Protein AF-A0A838P120-F1 (afdb_monomer_lite)

Sequence (72 aa):
GLIVAFYVFTITFLAPRLGVGTAISLIVTGQVLAALTIDHFGLLRSLTVPLSPARLGGATLMVIGVYLALRR

Foldseek 3Di:
DVVVVVLVVVLVVCCVVQPNVLSVLVVVLVVLVVVLVCLCVCVPVDPNPPPDVVSVVVSVVSVVVSVVSRPD

Radius of gyration: 14.14 Å; chains: 1; bounding box: 31×18×38 Å

Secondary structure (DSSP, 8-state):
-HHHHHHHHHHHHHHHHH-HHHHHHHHHHHHHHHHHHHHHHTTTS-------HHHHHHHHHHHHHHHHHHT-

pLDDT: mean 70.15, std 9.69, range [50.16, 85.88]

Structure (mmCIF, N/CA/C/O backbone):
data_AF-A0A838P120-F1
#
_entry.id   AF-A0A838P120-F1
#
loop_
_atom_site.group_PDB
_atom_site.id
_atom_site.type_symbol
_atom_site.label_atom_id
_atom_site.label_alt_id
_atom_site.label_comp_id
_atom_site.label_asym_id
_atom_site.label_entity_id
_atom_site.label_seq_id
_atom_site.pdbx_PDB_ins_code
_atom_site.Cartn_x
_atom_site.Cartn_y
_atom_site.Cartn_z
_atom_site.occupancy
_atom_site.B_iso_or_equiv
_atom_site.auth_seq_id
_atom_site.auth_comp_id
_atom_site.auth_asym_id
_atom_site.auth_atom_id
_atom_site.pdbx_PDB_model_num
ATOM 1 N N . GLY A 1 1 ? -16.482 8.095 -12.036 1.00 50.16 1 GLY A N 1
ATOM 2 C CA . GLY A 1 1 ? -17.607 8.094 -11.079 1.00 50.16 1 GLY A CA 1
ATOM 3 C C . GLY A 1 1 ? -17.773 6.755 -10.385 1.00 50.16 1 GLY A C 1
ATOM 4 O O . GLY A 1 1 ? -17.565 6.680 -9.184 1.00 50.16 1 GLY A O 1
ATOM 5 N N . LEU A 1 2 ? -18.094 5.694 -11.133 1.00 62.25 2 LEU A N 1
ATOM 6 C CA . LEU A 1 2 ? -18.487 4.387 -10.583 1.00 62.25 2 LEU A CA 1
ATOM 7 C C . LEU A 1 2 ? -17.403 3.681 -9.742 1.00 62.25 2 LEU A C 1
ATOM 9 O O . LEU A 1 2 ? -17.701 3.166 -8.675 1.00 62.25 2 LEU A O 1
ATOM 13 N N . ILE A 1 3 ? -16.141 3.710 -10.190 1.00 65.75 3 ILE A N 1
ATOM 14 C CA . ILE A 1 3 ? -15.010 3.068 -9.490 1.00 65.75 3 ILE A CA 1
ATOM 15 C C . ILE A 1 3 ? -14.786 3.706 -8.113 1.00 65.75 3 ILE A C 1
ATOM 17 O O . ILE A 1 3 ? -14.622 3.010 -7.118 1.00 65.75 3 ILE A O 1
ATOM 21 N N . VAL A 1 4 ? -14.854 5.039 -8.049 1.00 55.59 4 VAL A N 1
ATOM 22 C CA . VAL A 1 4 ? -14.711 5.796 -6.798 1.00 55.59 4 VAL A CA 1
ATOM 23 C C . VAL A 1 4 ? -15.914 5.556 -5.882 1.00 55.59 4 VAL A C 1
ATOM 25 O O . VAL A 1 4 ? -15.733 5.373 -4.686 1.00 55.59 4 VAL A O 1
ATOM 28 N N . ALA A 1 5 ? -17.131 5.476 -6.428 1.00 58.56 5 ALA A N 1
ATOM 29 C CA . ALA A 1 5 ? -18.329 5.164 -5.648 1.00 58.56 5 ALA A CA 1
ATOM 30 C C . ALA A 1 5 ? -18.295 3.743 -5.058 1.00 58.56 5 ALA A C 1
ATOM 32 O O . ALA A 1 5 ? -18.593 3.570 -3.882 1.00 58.56 5 ALA A O 1
ATOM 33 N N . PHE A 1 6 ? -17.872 2.738 -5.833 1.00 68.56 6 PHE A N 1
ATOM 34 C CA . PHE A 1 6 ? -17.735 1.353 -5.365 1.00 68.56 6 PHE A CA 1
ATOM 35 C C . PHE A 1 6 ? -16.668 1.223 -4.271 1.00 68.56 6 PHE A C 1
ATOM 37 O O . PHE A 1 6 ? -16.841 0.516 -3.277 1.00 68.56 6 PHE A O 1
ATOM 44 N N . TYR A 1 7 ? -15.577 1.965 -4.431 1.00 62.50 7 TYR A N 1
ATOM 45 C CA . TYR A 1 7 ? -14.503 2.052 -3.458 1.00 62.50 7 TYR A CA 1
ATOM 46 C C . TYR A 1 7 ? -14.963 2.703 -2.147 1.00 62.50 7 TYR A C 1
ATOM 48 O O . TYR A 1 7 ? -14.777 2.121 -1.080 1.00 62.50 7 TYR A O 1
ATOM 56 N N . VAL A 1 8 ? -15.645 3.851 -2.216 1.00 59.97 8 VAL A N 1
ATOM 57 C CA . VAL A 1 8 ? -16.219 4.514 -1.033 1.00 59.97 8 VAL A CA 1
ATOM 58 C C . VAL A 1 8 ? -17.259 3.616 -0.362 1.00 59.97 8 VAL A C 1
ATOM 60 O O . VAL A 1 8 ? -17.218 3.469 0.851 1.00 59.97 8 VAL A O 1
ATOM 63 N N . PHE A 1 9 ? -18.119 2.934 -1.124 1.00 63.41 9 PHE A N 1
ATOM 64 C CA . PHE A 1 9 ? -19.115 2.009 -0.574 1.00 63.41 9 PHE A CA 1
ATOM 65 C C . PHE A 1 9 ? -18.464 0.831 0.164 1.00 63.41 9 PHE A C 1
ATOM 67 O O . PHE A 1 9 ? -18.875 0.491 1.271 1.00 63.41 9 PHE A O 1
ATOM 74 N N . THR A 1 10 ? -17.395 0.260 -0.400 1.00 61.41 10 THR A N 1
ATOM 75 C CA . THR A 1 10 ? -16.614 -0.813 0.237 1.00 61.41 10 THR A CA 1
ATOM 76 C C . THR A 1 10 ? -16.002 -0.336 1.555 1.00 61.41 10 THR A C 1
ATOM 78 O O . THR A 1 10 ? -16.069 -1.041 2.559 1.00 61.41 10 THR A O 1
ATOM 81 N N . ILE A 1 11 ? -15.472 0.889 1.589 1.00 59.38 11 ILE A N 1
ATOM 82 C CA . ILE A 1 11 ? -14.881 1.494 2.791 1.00 59.38 11 ILE A CA 1
ATOM 83 C C . ILE A 1 11 ? -15.943 1.798 3.836 1.00 59.38 11 ILE A C 1
ATOM 85 O O . ILE A 1 11 ? -15.747 1.471 4.998 1.00 59.38 11 ILE A O 1
ATOM 89 N N . THR A 1 12 ? -17.075 2.381 3.450 1.00 60.31 12 THR A N 1
ATOM 90 C CA . THR A 1 12 ? -18.176 2.692 4.368 1.00 60.31 12 THR A CA 1
ATOM 91 C C . THR A 1 12 ? -18.788 1.425 4.971 1.00 60.31 12 THR A C 1
ATOM 93 O O . THR A 1 12 ? -19.240 1.463 6.112 1.00 60.31 12 THR A O 1
ATOM 96 N N . PHE A 1 13 ? -18.748 0.291 4.263 1.00 61.53 13 PHE A N 1
ATOM 97 C CA . PHE A 1 13 ? -19.227 -0.996 4.776 1.00 61.53 13 PHE A CA 1
ATOM 98 C C . PHE A 1 13 ? -18.193 -1.729 5.655 1.00 61.53 13 PHE A C 1
ATOM 100 O O . PHE A 1 13 ? -18.567 -2.369 6.639 1.00 61.53 13 PHE A O 1
ATOM 107 N N . LEU A 1 14 ? -16.893 -1.625 5.341 1.00 55.28 14 LEU A N 1
ATOM 108 C CA . LEU A 1 14 ? -15.803 -2.239 6.122 1.00 55.28 14 LEU A CA 1
ATOM 109 C C . LEU A 1 14 ? -15.386 -1.409 7.351 1.00 55.28 14 LEU A C 1
ATOM 111 O O . LEU A 1 14 ? -15.037 -1.981 8.385 1.00 55.28 14 LEU A O 1
ATOM 115 N N . ALA A 1 15 ? -15.435 -0.077 7.270 1.00 52.94 15 ALA A N 1
ATOM 116 C CA . ALA A 1 15 ? -15.014 0.849 8.324 1.00 52.94 15 ALA A CA 1
ATOM 117 C C . ALA A 1 15 ? -15.707 0.640 9.686 1.00 52.94 15 ALA A C 1
ATOM 119 O O . ALA A 1 15 ? -14.990 0.636 10.689 1.00 52.94 15 ALA A O 1
ATOM 120 N N . PRO A 1 16 ? -17.036 0.416 9.781 1.00 54.75 16 PRO A N 1
ATOM 121 C CA . PRO A 1 16 ? -17.687 0.198 11.073 1.00 54.75 16 PRO A CA 1
ATOM 122 C C . PRO A 1 16 ? -17.366 -1.164 11.708 1.00 54.75 16 PRO A C 1
ATOM 124 O O . PRO A 1 16 ? -17.582 -1.323 12.905 1.00 54.75 16 PRO A O 1
ATOM 127 N N . ARG A 1 17 ? -16.837 -2.142 10.952 1.00 60.72 17 ARG A N 1
ATOM 128 C CA . ARG A 1 17 ? -16.440 -3.460 11.490 1.00 60.72 17 ARG A CA 1
ATOM 129 C C . ARG A 1 17 ? -14.948 -3.588 11.806 1.00 60.72 17 ARG A C 1
ATOM 131 O O . ARG A 1 17 ? -14.597 -4.429 12.620 1.00 60.72 17 ARG A O 1
ATOM 138 N N . LEU A 1 18 ? -14.085 -2.796 11.164 1.00 61.59 18 LEU A N 1
ATOM 139 C CA . LEU A 1 18 ? -1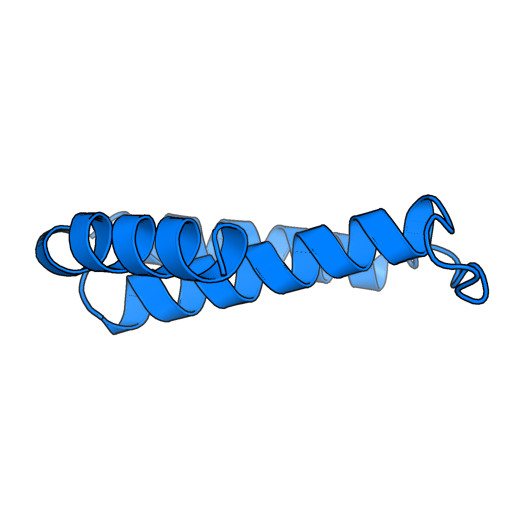2.623 -2.973 11.215 1.00 61.59 18 LEU A CA 1
ATOM 140 C C . LEU A 1 18 ? -11.860 -1.781 11.817 1.00 61.59 18 LEU A C 1
ATOM 142 O O . LEU A 1 18 ? -10.667 -1.896 12.098 1.00 61.59 18 LEU A O 1
ATOM 146 N N . GLY A 1 19 ? -12.521 -0.635 12.004 1.00 69.88 19 GLY A N 1
ATOM 147 C CA . GLY A 1 19 ? -11.880 0.622 12.383 1.00 69.88 19 GLY A CA 1
ATOM 148 C C . GLY A 1 19 ? -11.281 1.366 11.182 1.00 69.88 19 GLY A C 1
ATOM 149 O O . GLY A 1 19 ? -10.816 0.771 10.208 1.00 69.88 19 GLY A O 1
ATOM 150 N N . VAL A 1 20 ? -11.289 2.702 11.252 1.00 71.12 20 VAL A N 1
ATOM 151 C CA . VAL A 1 20 ? -10.859 3.597 10.156 1.00 71.12 20 VAL A CA 1
ATOM 152 C C . VAL A 1 20 ? -9.410 3.327 9.728 1.00 71.12 20 VAL A C 1
ATOM 154 O O . VAL A 1 20 ? -9.120 3.312 8.534 1.00 71.12 20 VAL A O 1
ATOM 157 N N . GLY A 1 21 ? -8.514 3.049 10.683 1.00 71.31 21 GLY A N 1
ATOM 158 C CA . GLY A 1 21 ? -7.107 2.745 10.398 1.00 71.31 21 GLY A CA 1
ATOM 159 C C . GLY A 1 21 ? -6.936 1.499 9.526 1.00 71.31 21 GLY A C 1
ATOM 160 O O . GLY A 1 21 ? -6.255 1.550 8.506 1.00 71.31 21 GLY A O 1
ATOM 161 N N . THR A 1 22 ? -7.628 0.410 9.864 1.00 72.31 22 THR A N 1
ATOM 162 C CA . THR A 1 22 ? -7.577 -0.856 9.120 1.00 72.31 22 THR A CA 1
ATOM 163 C C . THR A 1 22 ? -8.154 -0.710 7.713 1.00 72.31 22 THR A C 1
ATOM 165 O O . THR A 1 22 ? -7.590 -1.241 6.756 1.00 72.31 22 THR A O 1
ATOM 168 N N . ALA A 1 23 ? -9.240 0.058 7.562 1.00 74.38 23 ALA A N 1
ATOM 169 C CA . ALA A 1 23 ? -9.827 0.349 6.256 1.00 74.38 23 ALA A CA 1
ATOM 170 C C . ALA A 1 23 ? -8.846 1.113 5.347 1.00 74.38 23 ALA A C 1
ATOM 172 O O . ALA A 1 23 ? -8.664 0.734 4.190 1.00 74.38 23 ALA A O 1
ATOM 173 N N . ILE A 1 24 ? -8.162 2.135 5.878 1.00 77.44 24 ILE A N 1
ATOM 174 C CA . ILE A 1 24 ? -7.147 2.904 5.139 1.00 77.44 24 ILE A CA 1
ATOM 175 C C . ILE A 1 24 ? -5.941 2.033 4.769 1.00 77.44 24 ILE A C 1
ATOM 177 O O . ILE A 1 24 ? -5.471 2.089 3.634 1.00 77.44 24 ILE A O 1
ATOM 181 N N . SER A 1 25 ? -5.450 1.188 5.676 1.00 78.25 25 SER A N 1
ATOM 182 C CA . SER A 1 25 ? -4.343 0.279 5.356 1.00 78.25 25 SER A CA 1
ATOM 183 C C . SER A 1 25 ? -4.708 -0.711 4.245 1.00 78.25 25 SER A C 1
ATOM 185 O O . SER A 1 25 ? -3.912 -0.931 3.335 1.00 78.25 25 SER A O 1
ATOM 187 N N . LEU A 1 26 ? -5.921 -1.268 4.272 1.00 76.94 26 LEU A N 1
ATOM 188 C CA . LEU A 1 26 ? -6.390 -2.239 3.278 1.00 76.94 26 LEU A CA 1
ATOM 189 C C . LEU A 1 26 ? -6.545 -1.611 1.887 1.00 76.94 26 LEU A C 1
ATOM 191 O O . LEU A 1 26 ? -6.121 -2.189 0.886 1.00 76.94 26 LEU A O 1
ATOM 195 N N . ILE A 1 27 ? -7.077 -0.392 1.844 1.00 78.94 27 ILE A N 1
ATOM 196 C CA . ILE A 1 27 ? -7.104 0.467 0.660 1.00 78.94 27 ILE A CA 1
ATOM 197 C C . ILE A 1 27 ? -5.711 0.630 0.048 1.00 78.94 27 ILE A C 1
ATOM 199 O O . ILE A 1 27 ? -5.531 0.382 -1.144 1.00 78.94 27 ILE A O 1
ATOM 203 N N . VAL A 1 28 ? -4.743 1.085 0.852 1.00 83.12 28 VAL A N 1
ATOM 204 C CA . VAL A 1 28 ? -3.422 1.476 0.348 1.00 83.12 28 VAL A CA 1
ATOM 205 C C . VAL A 1 28 ? -2.701 0.237 -0.167 1.00 83.12 28 VAL A C 1
ATOM 207 O O . VAL A 1 28 ? -2.130 0.267 -1.255 1.00 83.12 28 VAL A O 1
ATOM 210 N N . THR A 1 29 ? -2.817 -0.887 0.543 1.00 82.00 29 THR A N 1
ATOM 211 C CA . THR A 1 29 ? -2.328 -2.185 0.066 1.00 82.00 29 THR A CA 1
ATOM 212 C C . THR A 1 29 ? -2.969 -2.579 -1.265 1.00 82.00 29 THR A C 1
ATOM 214 O O . THR A 1 29 ? -2.254 -2.959 -2.191 1.00 82.00 29 THR A O 1
ATOM 217 N N . GLY A 1 30 ? -4.289 -2.438 -1.409 1.00 77.94 30 GLY A N 1
ATOM 218 C CA . GLY A 1 30 ? -4.987 -2.723 -2.665 1.00 77.94 30 GLY A CA 1
ATOM 219 C C . GLY A 1 30 ? -4.520 -1.842 -3.828 1.00 77.94 30 GLY A C 1
ATOM 220 O O . GLY A 1 30 ? -4.300 -2.343 -4.930 1.00 77.94 30 GLY A O 1
ATOM 221 N N . GLN A 1 31 ? -4.300 -0.548 -3.583 1.00 82.19 31 GLN A N 1
ATOM 222 C CA . GLN A 1 31 ? -3.782 0.384 -4.588 1.00 82.19 31 GLN A CA 1
ATOM 223 C C . GLN A 1 31 ? -2.358 0.028 -5.025 1.00 82.19 31 GLN A C 1
ATOM 225 O O . GLN A 1 31 ? -2.071 0.026 -6.222 1.00 82.19 31 GLN A O 1
ATOM 230 N N . VAL A 1 32 ? -1.478 -0.318 -4.081 1.00 83.19 32 VAL A N 1
ATOM 231 C CA . VAL A 1 32 ? -0.100 -0.730 -4.388 1.00 83.19 32 VAL A CA 1
ATOM 232 C C . VAL A 1 32 ? -0.079 -2.044 -5.171 1.00 83.19 32 VAL A C 1
ATOM 234 O O . VAL A 1 32 ? 0.643 -2.148 -6.160 1.00 83.19 32 VAL A O 1
ATOM 237 N N . LEU A 1 33 ? -0.904 -3.028 -4.801 1.00 80.88 33 LEU A N 1
ATOM 238 C CA . LEU A 1 33 ? -1.032 -4.286 -5.549 1.00 80.88 33 LEU A CA 1
ATOM 239 C C . LEU A 1 33 ? -1.557 -4.062 -6.972 1.00 80.88 33 LEU A C 1
ATOM 241 O O . LEU A 1 33 ? -1.044 -4.656 -7.923 1.00 80.88 33 LEU A O 1
ATOM 245 N N . ALA A 1 34 ? -2.547 -3.183 -7.134 1.00 77.88 34 ALA A N 1
ATOM 246 C CA . ALA A 1 34 ? -3.060 -2.811 -8.446 1.00 77.88 34 ALA A CA 1
ATOM 247 C C . ALA A 1 34 ? -1.978 -2.123 -9.292 1.00 77.88 34 ALA A C 1
ATOM 249 O O . ALA A 1 34 ? -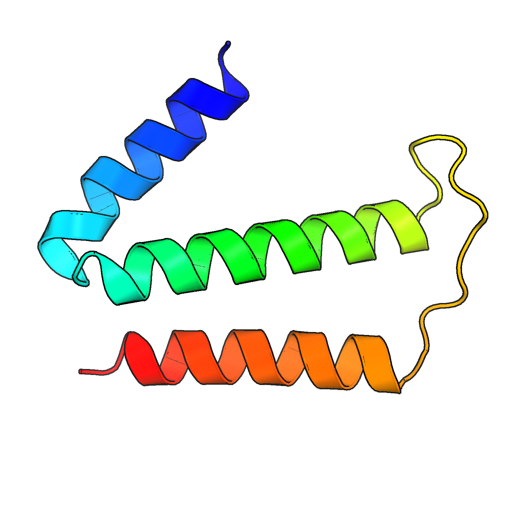1.784 -2.503 -10.444 1.00 77.88 34 ALA A O 1
ATOM 250 N N . ALA A 1 35 ? -1.224 -1.183 -8.715 1.00 77.50 35 ALA A N 1
ATOM 251 C CA . ALA A 1 35 ? -0.112 -0.517 -9.391 1.00 77.50 35 ALA A CA 1
ATOM 252 C C . ALA A 1 35 ? 0.980 -1.510 -9.820 1.00 77.50 35 ALA A C 1
ATOM 254 O O . ALA A 1 35 ? 1.425 -1.464 -10.960 1.00 77.50 35 ALA A O 1
ATOM 255 N N . LEU A 1 36 ? 1.347 -2.466 -8.959 1.00 77.31 36 LEU A N 1
ATOM 256 C CA . LEU A 1 36 ? 2.304 -3.526 -9.299 1.00 77.31 36 LEU A CA 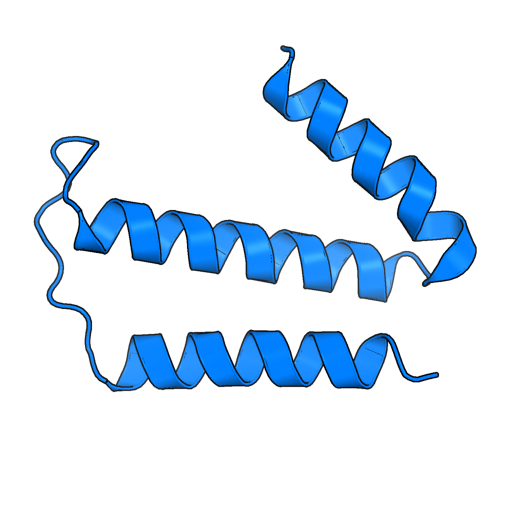1
ATOM 257 C C . LEU A 1 36 ? 1.805 -4.426 -10.432 1.00 77.31 36 LEU A C 1
ATOM 259 O O . LEU A 1 36 ? 2.585 -4.817 -11.296 1.00 77.31 36 LEU A O 1
ATOM 263 N N . THR A 1 37 ? 0.511 -4.739 -10.439 1.00 74.56 37 THR A N 1
ATOM 264 C CA . THR A 1 37 ? -0.112 -5.534 -11.504 1.00 74.56 37 THR A CA 1
ATOM 265 C C . THR A 1 37 ? -0.090 -4.761 -12.825 1.00 74.56 37 THR A C 1
ATOM 267 O O . THR A 1 37 ? 0.296 -5.303 -13.857 1.00 74.56 37 THR A O 1
ATOM 270 N N . ILE A 1 38 ? -0.436 -3.473 -12.795 1.00 75.50 38 ILE A N 1
ATOM 271 C CA . ILE A 1 38 ? -0.404 -2.591 -13.968 1.00 75.50 38 ILE A CA 1
ATOM 272 C C . ILE A 1 38 ? 1.026 -2.431 -14.504 1.00 75.50 38 ILE A C 1
ATOM 274 O O . ILE A 1 38 ? 1.229 -2.538 -15.715 1.00 75.50 38 ILE A O 1
ATOM 278 N N . ASP A 1 39 ? 2.005 -2.227 -13.620 1.00 75.31 39 ASP A N 1
ATOM 279 C CA . ASP A 1 39 ? 3.430 -2.134 -13.960 1.00 75.31 39 ASP A CA 1
ATOM 280 C C . ASP A 1 39 ? 3.955 -3.445 -14.566 1.00 75.31 39 ASP A C 1
ATOM 282 O O . ASP A 1 39 ? 4.747 -3.410 -15.508 1.00 75.31 39 ASP A O 1
ATOM 286 N N . HIS A 1 40 ? 3.497 -4.600 -14.065 1.00 70.50 40 HIS A N 1
ATOM 287 C CA . HIS A 1 40 ? 3.915 -5.910 -14.566 1.00 70.50 40 HIS A CA 1
ATOM 288 C C . HIS A 1 40 ? 3.366 -6.214 -15.962 1.00 70.50 40 HIS A C 1
ATOM 290 O O . HIS A 1 40 ? 4.110 -6.661 -16.832 1.00 70.50 40 HIS A O 1
ATOM 296 N N . PHE A 1 41 ? 2.072 -5.971 -16.177 1.00 68.19 41 PHE A N 1
ATOM 297 C CA . PHE A 1 41 ? 1.413 -6.258 -17.452 1.00 68.19 41 PHE A CA 1
ATOM 298 C C . PHE A 1 41 ? 1.585 -5.137 -18.492 1.00 68.19 41 PHE A C 1
ATOM 300 O O . PHE A 1 41 ? 1.158 -5.300 -19.633 1.00 68.19 41 PHE A O 1
ATOM 307 N N . GLY A 1 42 ? 2.178 -3.992 -18.128 1.00 64.88 42 GLY A N 1
ATOM 308 C CA . GLY A 1 42 ? 2.436 -2.877 -19.051 1.00 64.88 42 GLY A CA 1
ATOM 309 C C . GLY A 1 42 ? 1.171 -2.241 -19.650 1.00 64.88 42 GLY A C 1
ATOM 310 O O . GLY A 1 42 ? 1.248 -1.522 -20.647 1.00 64.88 42 GLY A O 1
ATOM 311 N N . LEU A 1 43 ? 0.000 -2.483 -19.045 1.00 59.06 43 LEU A N 1
ATOM 312 C CA . LEU A 1 43 ? -1.334 -2.226 -19.617 1.00 59.06 43 LEU A CA 1
ATOM 313 C C . LEU A 1 43 ? -1.637 -0.745 -19.927 1.00 59.06 43 LEU A C 1
ATOM 315 O O . LEU A 1 43 ? -2.574 -0.460 -20.667 1.00 59.06 43 LEU A O 1
ATOM 319 N N . LEU A 1 44 ? -0.855 0.203 -19.393 1.00 63.81 44 LEU A N 1
ATOM 320 C CA . LEU A 1 44 ? -1.065 1.652 -19.551 1.00 63.81 44 LEU A CA 1
ATOM 321 C C . LEU A 1 44 ? 0.045 2.379 -20.340 1.00 63.81 44 LEU A C 1
ATOM 323 O O . LEU A 1 44 ? 0.219 3.580 -20.156 1.00 63.81 44 LEU A O 1
ATOM 327 N N . ARG A 1 45 ? 0.809 1.691 -21.208 1.00 58.06 45 ARG A N 1
ATOM 328 C CA . ARG A 1 45 ? 2.050 2.237 -21.825 1.00 58.06 45 ARG A CA 1
ATOM 329 C C . ARG A 1 45 ? 3.109 2.645 -20.785 1.00 58.06 45 ARG A C 1
ATOM 331 O O . ARG A 1 45 ? 3.946 3.505 -21.047 1.00 58.06 45 ARG A O 1
ATOM 338 N N . SER A 1 46 ? 3.064 2.032 -19.604 1.00 56.06 46 SER A N 1
ATOM 339 C CA . SER A 1 46 ? 4.089 2.210 -18.576 1.00 56.06 46 SER A CA 1
ATOM 340 C C . SER A 1 46 ? 5.381 1.541 -19.049 1.00 56.06 46 SER A C 1
ATOM 342 O O . SER A 1 46 ? 5.325 0.446 -19.614 1.00 56.06 46 SER A O 1
ATOM 344 N N . LEU A 1 47 ?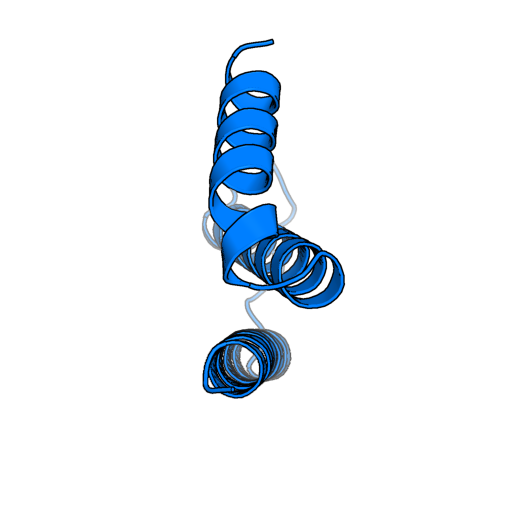 6.535 2.188 -18.837 1.00 57.06 47 LEU A N 1
ATOM 345 C CA . LEU A 1 47 ? 7.831 1.514 -18.942 1.00 57.06 47 LEU A CA 1
ATOM 346 C C . LEU A 1 47 ? 7.735 0.274 -18.061 1.00 57.06 47 LEU A C 1
ATOM 348 O O . LEU A 1 47 ? 7.501 0.416 -16.865 1.00 57.06 47 LEU A O 1
ATOM 352 N N . THR A 1 48 ? 7.847 -0.920 -18.644 1.00 56.22 48 THR A N 1
ATOM 353 C CA . THR A 1 48 ? 7.788 -2.186 -17.911 1.00 56.22 48 THR A CA 1
ATOM 354 C C . THR A 1 48 ? 8.901 -2.182 -16.873 1.00 56.22 48 THR A C 1
ATOM 356 O O . THR A 1 48 ? 10.046 -2.523 -17.177 1.00 56.22 48 THR A O 1
ATOM 359 N N . VAL A 1 49 ? 8.594 -1.721 -15.661 1.00 61.50 49 VAL A N 1
ATOM 360 C CA . VAL A 1 49 ? 9.537 -1.752 -14.555 1.00 61.50 49 VAL A CA 1
ATOM 361 C C . VAL A 1 49 ? 9.634 -3.222 -14.181 1.00 61.50 49 VAL A C 1
ATOM 363 O O . VAL A 1 49 ? 8.620 -3.803 -13.784 1.00 61.50 49 VAL A O 1
ATOM 366 N N . PRO A 1 50 ? 10.807 -3.857 -14.336 1.00 63.22 50 PRO A N 1
ATOM 367 C CA . PRO A 1 50 ? 10.947 -5.257 -13.987 1.00 63.22 50 PRO A CA 1
ATOM 368 C C . PRO A 1 50 ? 10.521 -5.431 -12.529 1.00 63.22 50 PRO A C 1
ATOM 370 O O . PRO A 1 50 ? 10.978 -4.698 -11.646 1.00 63.22 50 PRO A O 1
ATOM 373 N N . LEU A 1 51 ? 9.600 -6.371 -12.290 1.00 63.16 51 LEU A N 1
ATOM 374 C CA . LEU A 1 51 ? 9.170 -6.743 -10.947 1.00 63.16 51 LEU A CA 1
ATOM 375 C C . LEU A 1 51 ? 10.409 -7.166 -10.157 1.00 63.16 51 LEU A C 1
ATOM 377 O O . LEU A 1 51 ? 10.921 -8.271 -10.326 1.00 63.16 51 LEU A O 1
ATOM 381 N N . SER A 1 52 ? 10.915 -6.272 -9.308 1.00 75.81 52 SER A N 1
ATOM 382 C CA . SER A 1 52 ? 12.036 -6.610 -8.449 1.00 75.81 52 SER A CA 1
ATOM 383 C C . SER A 1 52 ? 11.547 -7.547 -7.338 1.00 75.81 52 SER A C 1
ATOM 385 O O . SER A 1 52 ? 10.446 -7.351 -6.806 1.00 75.81 52 SER A O 1
ATOM 387 N N . PRO A 1 53 ? 12.360 -8.532 -6.920 1.00 75.50 53 PRO A N 1
ATOM 388 C CA . PRO A 1 53 ? 12.041 -9.385 -5.774 1.00 75.50 53 PRO A CA 1
ATOM 389 C C . PRO A 1 53 ? 11.704 -8.572 -4.513 1.00 75.50 53 PRO A C 1
ATOM 391 O O . PRO A 1 53 ? 10.860 -8.969 -3.717 1.00 75.50 53 PRO A O 1
ATOM 394 N N . ALA A 1 54 ? 12.305 -7.386 -4.370 1.00 76.94 54 ALA A N 1
ATOM 395 C CA . ALA A 1 54 ? 12.025 -6.452 -3.286 1.00 76.94 54 ALA A CA 1
ATOM 396 C C . ALA A 1 54 ? 10.591 -5.887 -3.324 1.00 76.94 54 ALA A C 1
ATOM 398 O O . ALA A 1 54 ? 9.958 -5.779 -2.275 1.00 76.94 54 ALA A O 1
ATOM 399 N N . ARG A 1 55 ? 10.043 -5.565 -4.508 1.00 78.81 55 ARG A N 1
ATOM 400 C CA . ARG A 1 55 ? 8.645 -5.108 -4.655 1.00 78.81 55 ARG A CA 1
ATOM 401 C C . ARG A 1 55 ? 7.650 -6.217 -4.303 1.00 78.81 55 ARG A C 1
ATOM 403 O O . ARG A 1 55 ? 6.672 -5.948 -3.611 1.00 78.81 55 ARG A O 1
ATOM 410 N N . LEU A 1 56 ? 7.927 -7.455 -4.717 1.00 81.38 56 LEU A N 1
ATOM 411 C CA . LEU A 1 56 ? 7.130 -8.629 -4.334 1.00 81.38 56 LEU A CA 1
ATOM 412 C C . LEU A 1 56 ? 7.190 -8.887 -2.821 1.00 81.38 56 LEU A C 1
ATOM 414 O O . LEU A 1 56 ? 6.156 -9.111 -2.190 1.00 81.38 56 LEU A O 1
ATOM 418 N N . GLY A 1 57 ? 8.381 -8.790 -2.224 1.00 85.38 57 GLY A N 1
ATOM 419 C CA . GLY A 1 57 ? 8.565 -8.891 -0.776 1.00 85.38 57 GLY A CA 1
ATOM 420 C C . GLY A 1 57 ? 7.774 -7.824 -0.017 1.00 85.38 57 GLY A C 1
ATOM 421 O O . GLY A 1 57 ? 7.025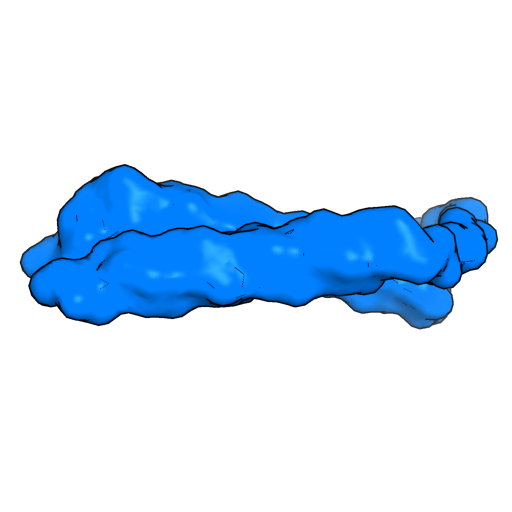 -8.155 0.899 1.00 85.38 57 GLY A O 1
ATOM 422 N N . GLY A 1 58 ? 7.862 -6.562 -0.450 1.00 82.75 58 GLY A N 1
ATOM 423 C CA . GLY A 1 58 ? 7.105 -5.446 0.123 1.00 82.75 58 GLY A CA 1
ATOM 424 C C . GLY A 1 58 ? 5.589 -5.628 0.012 1.00 82.75 58 GLY A C 1
ATOM 425 O O . GLY A 1 58 ? 4.879 -5.446 0.999 1.00 82.75 58 GLY A O 1
ATOM 426 N N . ALA A 1 59 ? 5.094 -6.066 -1.148 1.00 82.88 59 ALA A N 1
ATOM 427 C CA . ALA A 1 59 ? 3.677 -6.368 -1.353 1.00 82.88 59 ALA A CA 1
ATOM 428 C C . ALA A 1 59 ? 3.180 -7.475 -0.411 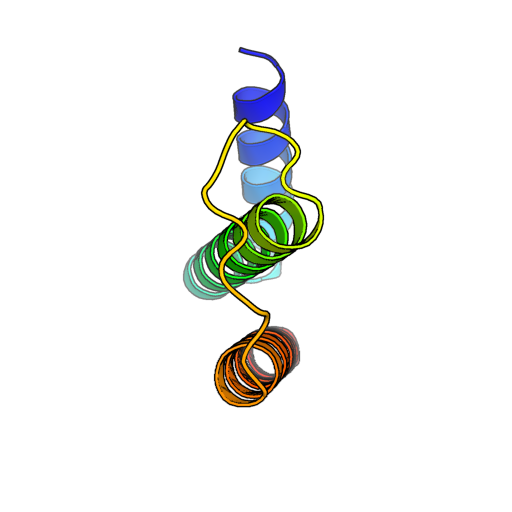1.00 82.88 59 ALA A C 1
ATOM 430 O O . ALA A 1 59 ? 2.132 -7.339 0.219 1.00 82.88 59 ALA A O 1
ATOM 431 N N . THR A 1 60 ? 3.967 -8.542 -0.259 1.00 84.50 60 THR A N 1
ATOM 432 C CA . THR A 1 60 ? 3.654 -9.650 0.654 1.00 84.50 60 THR A CA 1
ATOM 433 C C . THR A 1 60 ? 3.602 -9.163 2.106 1.00 84.50 60 THR A C 1
ATOM 435 O O . THR A 1 60 ? 2.668 -9.487 2.839 1.00 84.50 60 THR A O 1
ATOM 438 N N . LEU A 1 61 ? 4.553 -8.313 2.509 1.00 85.88 61 LEU A N 1
ATOM 439 C CA . LEU A 1 61 ? 4.601 -7.714 3.846 1.00 85.88 61 LEU A CA 1
ATOM 440 C C . LEU A 1 61 ? 3.394 -6.806 4.124 1.00 85.88 61 LEU A C 1
ATOM 442 O O . LEU A 1 61 ? 2.831 -6.856 5.216 1.00 85.88 61 LEU A O 1
ATOM 446 N N . MET A 1 62 ? 2.956 -6.020 3.134 1.00 82.25 62 MET A N 1
ATOM 447 C CA . MET A 1 62 ? 1.753 -5.185 3.240 1.00 82.25 62 MET A CA 1
ATOM 448 C C . MET A 1 62 ? 0.484 -6.026 3.425 1.00 82.25 62 MET A C 1
ATOM 450 O O . MET A 1 62 ? -0.368 -5.673 4.242 1.00 82.25 62 MET A O 1
ATOM 454 N N . VAL A 1 63 ? 0.363 -7.154 2.716 1.00 78.69 63 VAL A N 1
ATOM 455 C CA . VAL A 1 63 ? -0.769 -8.084 2.879 1.00 78.69 63 VAL A CA 1
ATOM 456 C C . VAL A 1 63 ? -0.767 -8.705 4.276 1.00 78.69 63 VAL A C 1
ATOM 458 O O . VAL A 1 63 ? -1.804 -8.720 4.938 1.00 78.69 63 VAL A O 1
ATOM 461 N N . ILE A 1 64 ? 0.395 -9.152 4.761 1.00 82.56 64 ILE A N 1
ATOM 462 C CA . ILE A 1 64 ? 0.545 -9.714 6.113 1.00 82.56 64 ILE A CA 1
ATOM 463 C C . ILE A 1 64 ? 0.213 -8.666 7.185 1.00 82.56 64 ILE A C 1
ATOM 465 O O . ILE A 1 64 ? -0.512 -8.970 8.133 1.00 82.56 64 ILE A O 1
ATOM 469 N N . GLY A 1 65 ? 0.701 -7.432 7.032 1.00 78.25 65 GLY A N 1
ATOM 470 C CA . GLY A 1 65 ? 0.445 -6.340 7.973 1.00 78.25 65 GLY A CA 1
ATOM 471 C C . GLY A 1 65 ? -1.038 -5.988 8.074 1.00 78.25 65 GLY A C 1
ATOM 472 O O . GLY A 1 65 ? -1.564 -5.834 9.176 1.00 78.25 65 GLY A O 1
ATOM 473 N N . VAL A 1 66 ? -1.736 -5.944 6.936 1.00 73.88 66 VAL A N 1
ATOM 474 C CA . VAL A 1 66 ? -3.191 -5.744 6.900 1.00 73.88 66 VAL A CA 1
ATOM 475 C C . VAL A 1 66 ? -3.920 -6.931 7.531 1.00 73.88 66 VAL A C 1
ATOM 477 O O . VAL A 1 66 ? -4.781 -6.727 8.380 1.00 73.88 66 VAL A O 1
ATOM 480 N N . TYR A 1 67 ? -3.552 -8.168 7.196 1.00 73.81 67 TYR A N 1
ATOM 481 C CA . TYR A 1 67 ? -4.167 -9.362 7.784 1.00 73.81 67 TYR A CA 1
ATOM 482 C C . TYR A 1 67 ? -4.031 -9.403 9.315 1.00 73.81 67 TYR A C 1
ATOM 484 O O . TYR A 1 67 ? -4.999 -9.698 10.016 1.00 73.81 67 TYR A O 1
ATOM 492 N N . LEU A 1 68 ? -2.857 -9.051 9.846 1.00 75.75 68 LEU A N 1
ATOM 493 C CA . LEU A 1 68 ? -2.627 -8.976 11.288 1.00 75.75 68 LEU A CA 1
ATOM 494 C C . LEU A 1 68 ? -3.453 -7.857 11.943 1.00 75.75 68 LEU A C 1
ATOM 496 O O . LEU A 1 68 ? -3.976 -8.054 13.038 1.00 75.75 68 LEU A O 1
ATOM 500 N N . ALA A 1 69 ? -3.607 -6.714 11.268 1.00 71.81 69 ALA A N 1
ATOM 501 C CA . ALA A 1 69 ? -4.448 -5.614 11.737 1.00 71.81 69 ALA A CA 1
ATOM 502 C C . ALA A 1 69 ? -5.944 -5.982 11.768 1.00 71.81 69 ALA A C 1
ATOM 504 O O . ALA A 1 69 ? -6.650 -5.551 12.676 1.00 71.81 69 ALA A O 1
ATOM 505 N N . LEU A 1 70 ? -6.415 -6.812 10.826 1.00 68.31 70 LEU A N 1
ATOM 506 C CA . LEU A 1 70 ? -7.791 -7.328 10.802 1.00 68.31 70 LEU A CA 1
ATOM 507 C C . LEU A 1 70 ? -8.072 -8.413 11.854 1.00 68.31 70 LEU A C 1
ATOM 509 O O . LEU A 1 70 ? -9.236 -8.674 12.139 1.00 68.31 70 LEU A O 1
ATOM 513 N N . ARG A 1 71 ? -7.048 -9.068 12.415 1.00 66.38 71 ARG A N 1
ATOM 514 C CA . ARG A 1 71 ? -7.208 -10.196 13.355 1.00 66.38 71 ARG A CA 1
ATOM 515 C C . ARG A 1 71 ? -7.381 -9.760 14.822 1.00 66.38 71 ARG A C 1
ATOM 517 O O . ARG A 1 71 ? -7.073 -10.547 15.717 1.00 66.38 71 ARG A O 1
ATOM 524 N N . ARG A 1 72 ? -7.813 -8.521 15.075 1.00 54.94 72 ARG A N 1
ATOM 525 C CA . ARG A 1 72 ? -8.151 -8.030 16.421 1.00 54.94 72 ARG A CA 1
ATOM 526 C C . ARG A 1 72 ? -9.618 -8.245 16.752 1.00 54.94 72 ARG A C 1
ATOM 528 O O . ARG A 1 72 ? -10.459 -7.925 15.889 1.00 54.94 72 ARG A O 1
#